Protein AF-A0A968QP51-F1 (afdb_monomer_lite)

Foldseek 3Di:
DDADLVNLLVLLVVDDLPPPVSLVVSLVSLVVVLPDPVADPLLSVLSVQLSVLSVCSVVVNHPGSVVSSVSSNVSSVVSVLVVVVVVPVPDPCPVDFPPPDDPVLVVVLVVLLVVLVVQLVVLVVVCVVPVLPLVSLVSNLVSLVVQLVVCVVSVVPVSNVVSVVVNVVSVVVND

pLDDT: mean 90.18, std 11.66, range [43.62, 98.38]

Radius of gyration: 18.81 Å; chains: 1; bounding box: 45×36×47 Å

Secondary structure (DSSP, 8-state):
----HHHHHHHHHT--TT-HHHHHHHHHHHHHHHH-TTS-HHHHHHHHHHHHHHHHHHTT--S-HHHHHHHHHHHHHHHHHHHHHHTTTTS---SPPPTT--HHHHHHHHHHHHHHHHHHHHHHHHHHH-TT-HHHHHHHHHHHHHHHHHHHHTT-HHHHHHHHHHHHHHHHHH-

Sequence (175 aa):
MNISLNDAAAALIQLEPDDMPEIIRYAEMLSTLAGDTSYPESCRKHISKASEHISDIIEGRAISPKAAIENAGKYIQEAIFLMESDQTDTKEDSGEMPDDTDPELLAAFITESFELITKAEEGLLSLEHDPESTEAVGVIFRAIHTIKGTSAFFNLKLLTEMAHRAESFLSRIRG

Structure (mmCIF, N/CA/C/O backbone):
data_AF-A0A968QP51-F1
#
_entry.id   AF-A0A968QP51-F1
#
loop_
_atom_site.group_PDB
_atom_site.id
_atom_site.type_symbol
_atom_site.label_atom_id
_atom_site.label_alt_id
_atom_site.label_comp_id
_atom_site.label_asym_id
_atom_site.label_entity_id
_atom_site.label_seq_id
_atom_site.pdbx_PDB_ins_code
_atom_site.Cartn_x
_atom_site.Cartn_y
_atom_site.Cartn_z
_atom_site.occupancy
_atom_site.B_iso_or_equiv
_atom_site.auth_seq_id
_atom_site.auth_comp_id
_atom_site.auth_asym_id
_atom_site.auth_atom_id
_atom_site.pdbx_PDB_model_num
ATOM 1 N N . MET A 1 1 ? 25.740 13.951 0.578 1.00 50.56 1 MET A N 1
ATOM 2 C CA . MET A 1 1 ? 24.345 14.287 0.930 1.00 50.56 1 MET A CA 1
ATOM 3 C C . MET A 1 1 ? 23.760 12.996 1.478 1.00 50.56 1 MET A C 1
ATOM 5 O O . MET A 1 1 ? 23.942 11.990 0.806 1.00 50.56 1 MET A O 1
ATOM 9 N N . ASN A 1 2 ? 23.243 12.973 2.709 1.00 70.94 2 ASN A N 1
ATOM 10 C CA . ASN A 1 2 ? 22.664 11.746 3.265 1.00 70.94 2 ASN A CA 1
ATOM 11 C C . ASN A 1 2 ? 21.272 11.586 2.647 1.00 70.94 2 ASN A C 1
ATOM 13 O O . ASN A 1 2 ? 20.451 12.479 2.823 1.00 70.94 2 ASN A O 1
ATOM 17 N N . ILE A 1 3 ? 21.062 10.544 1.849 1.00 83.88 3 ILE A N 1
ATOM 18 C CA . ILE A 1 3 ? 19.795 10.300 1.152 1.00 83.88 3 ILE A CA 1
ATOM 19 C C . ILE A 1 3 ? 18.870 9.556 2.119 1.00 83.88 3 ILE A C 1
ATOM 21 O O . ILE A 1 3 ? 19.307 8.608 2.768 1.00 83.88 3 ILE A O 1
ATOM 25 N N . SER A 1 4 ? 17.611 9.975 2.225 1.00 92.44 4 SER A N 1
ATOM 26 C CA . SER A 1 4 ? 16.597 9.348 3.078 1.00 92.44 4 SER A CA 1
ATOM 27 C C . SER A 1 4 ? 15.548 8.559 2.283 1.00 92.44 4 SER A C 1
ATOM 29 O O . SER A 1 4 ? 15.382 8.743 1.077 1.00 92.44 4 SER A O 1
ATOM 31 N N . LEU A 1 5 ? 14.786 7.704 2.971 1.00 91.38 5 LEU A N 1
ATOM 32 C CA . LEU A 1 5 ? 13.602 7.041 2.402 1.00 91.38 5 LEU A CA 1
ATOM 33 C C . LEU A 1 5 ? 12.552 8.028 1.876 1.00 91.38 5 LEU A C 1
ATOM 35 O O . LEU A 1 5 ? 11.933 7.773 0.846 1.00 91.38 5 LEU A O 1
ATOM 39 N N . ASN A 1 6 ? 12.388 9.171 2.543 1.00 91.62 6 ASN A N 1
ATOM 40 C CA . ASN A 1 6 ? 11.458 10.206 2.097 1.00 91.62 6 ASN A CA 1
ATOM 41 C C . ASN A 1 6 ? 11.935 10.871 0.801 1.00 91.62 6 ASN A C 1
ATOM 43 O O . ASN A 1 6 ? 11.113 11.165 -0.066 1.00 91.62 6 ASN A O 1
ATOM 47 N N . ASP A 1 7 ? 13.250 11.029 0.618 1.00 93.88 7 ASP A N 1
ATOM 48 C CA . ASP A 1 7 ? 13.812 11.487 -0.658 1.00 93.88 7 ASP A CA 1
ATOM 49 C C . ASP A 1 7 ? 13.534 10.469 -1.772 1.00 93.88 7 ASP A C 1
ATOM 51 O O . ASP A 1 7 ? 13.183 10.847 -2.891 1.00 93.88 7 ASP A O 1
ATOM 55 N N . ALA A 1 8 ? 13.617 9.170 -1.459 1.00 94.12 8 ALA A N 1
ATOM 56 C CA . ALA A 1 8 ? 13.275 8.114 -2.406 1.00 94.12 8 ALA A CA 1
ATOM 57 C C . ALA A 1 8 ? 11.784 8.086 -2.769 1.00 94.12 8 ALA A C 1
ATOM 59 O O . ALA A 1 8 ? 11.451 7.865 -3.933 1.00 94.12 8 ALA A O 1
ATOM 60 N N . ALA A 1 9 ? 10.881 8.344 -1.824 1.00 93.75 9 ALA A N 1
ATOM 61 C CA . ALA A 1 9 ? 9.457 8.479 -2.127 1.00 93.75 9 ALA A CA 1
ATOM 62 C C . ALA A 1 9 ? 9.170 9.720 -2.986 1.00 93.75 9 ALA A C 1
ATOM 64 O O . ALA A 1 9 ? 8.429 9.631 -3.963 1.00 93.75 9 ALA A O 1
ATOM 65 N N . ALA A 1 10 ? 9.789 10.861 -2.671 1.00 94.25 10 ALA A N 1
ATOM 66 C CA . ALA A 1 10 ? 9.618 12.093 -3.438 1.00 94.25 10 ALA A CA 1
ATOM 67 C C . ALA A 1 10 ? 10.113 11.950 -4.886 1.00 94.25 10 ALA A C 1
ATOM 69 O O . ALA A 1 10 ? 9.425 12.365 -5.817 1.00 94.25 10 ALA A O 1
ATOM 70 N N . ALA A 1 11 ? 11.278 11.326 -5.083 1.00 94.44 11 ALA A N 1
ATOM 71 C CA . ALA A 1 11 ? 11.822 11.066 -6.412 1.00 94.44 11 ALA A CA 1
ATOM 72 C C . ALA A 1 11 ? 10.938 10.112 -7.228 1.00 94.44 11 ALA A C 1
ATOM 74 O O . ALA A 1 11 ? 10.742 10.338 -8.416 1.00 94.44 11 ALA A O 1
ATOM 75 N N . LEU A 1 12 ? 10.363 9.086 -6.592 1.00 94.31 12 LEU A N 1
ATOM 76 C CA . LEU A 1 12 ? 9.477 8.133 -7.263 1.00 94.31 12 LEU A CA 1
ATOM 77 C C . LEU A 1 12 ? 8.238 8.803 -7.868 1.00 94.31 12 LEU A C 1
ATOM 79 O O . LEU A 1 12 ? 7.804 8.422 -8.947 1.00 94.31 12 LEU A O 1
ATOM 83 N N . ILE A 1 13 ? 7.664 9.795 -7.180 1.00 92.44 13 ILE A N 1
ATOM 84 C CA . ILE A 1 13 ? 6.459 10.502 -7.645 1.00 92.44 13 ILE A CA 1
ATOM 85 C C . ILE A 1 13 ? 6.714 11.229 -8.971 1.00 92.44 13 ILE A C 1
ATOM 87 O O . ILE A 1 13 ? 5.791 11.385 -9.764 1.00 92.44 13 ILE A O 1
ATOM 91 N N . GLN A 1 14 ? 7.944 11.693 -9.191 1.00 92.81 14 GLN A N 1
ATOM 92 C CA . GLN A 1 14 ? 8.340 12.410 -10.405 1.00 92.81 14 GLN A CA 1
ATOM 93 C C . GLN A 1 14 ? 8.888 11.479 -11.493 1.00 92.81 14 GLN A C 1
ATOM 95 O O . GLN A 1 14 ? 9.219 11.955 -12.570 1.00 92.81 14 GLN A O 1
ATOM 100 N N . LEU A 1 15 ? 9.029 10.180 -11.210 1.00 94.94 15 LEU A N 1
ATOM 101 C CA . LEU A 1 15 ? 9.727 9.255 -12.089 1.00 94.94 15 LEU A CA 1
ATOM 102 C C . LEU A 1 15 ? 8.867 8.890 -13.303 1.00 94.94 15 LEU A C 1
ATOM 104 O O . LEU A 1 15 ? 7.853 8.198 -13.171 1.00 94.94 15 LEU A O 1
ATOM 108 N N . GLU A 1 16 ? 9.314 9.296 -14.488 1.00 94.94 16 GLU A N 1
ATOM 109 C CA . GLU A 1 16 ? 8.617 8.984 -15.734 1.00 94.94 16 GLU A CA 1
ATOM 110 C C . GLU A 1 16 ? 9.019 7.598 -16.286 1.00 94.94 16 GLU A C 1
ATOM 112 O O . GLU A 1 16 ? 10.207 7.257 -16.311 1.00 94.94 16 GLU A O 1
ATOM 117 N N . PRO A 1 17 ? 8.065 6.764 -16.753 1.00 93.75 17 PRO A N 1
ATOM 118 C CA . PRO A 1 17 ? 8.347 5.392 -17.194 1.00 93.75 17 PRO A CA 1
ATOM 119 C C . PRO A 1 17 ? 9.267 5.266 -18.419 1.00 93.75 17 PRO A C 1
ATOM 121 O O . PRO A 1 17 ? 9.773 4.174 -18.687 1.00 93.75 17 PRO A O 1
ATOM 124 N N . ASP A 1 18 ? 9.433 6.336 -19.190 1.00 94.44 18 ASP A N 1
ATOM 125 C CA . ASP A 1 18 ? 10.248 6.419 -20.402 1.00 94.44 18 ASP A CA 1
ATOM 126 C C . ASP A 1 18 ? 11.563 7.201 -20.219 1.00 94.44 18 ASP A C 1
ATOM 128 O O . ASP A 1 18 ? 12.412 7.179 -21.118 1.00 94.44 18 ASP A O 1
ATOM 132 N N . ASP A 1 19 ? 11.799 7.809 -19.050 1.00 96.81 19 ASP A N 1
ATOM 133 C CA . ASP A 1 19 ? 13.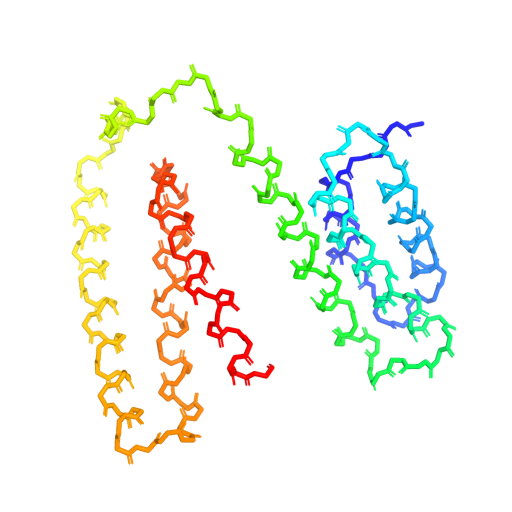049 8.512 -18.737 1.00 96.81 19 ASP A CA 1
ATOM 134 C C . ASP A 1 19 ? 14.104 7.559 -18.144 1.00 96.81 19 ASP A C 1
ATOM 136 O O . ASP A 1 19 ? 14.288 7.413 -16.933 1.00 96.81 19 ASP A O 1
ATOM 140 N N . MET A 1 20 ? 14.828 6.875 -19.032 1.00 95.44 20 MET A N 1
ATOM 141 C CA . MET A 1 20 ? 15.888 5.934 -18.647 1.00 95.44 20 MET A CA 1
ATOM 142 C C . MET A 1 20 ? 17.004 6.547 -17.777 1.00 95.44 20 MET A C 1
ATOM 144 O O . MET A 1 20 ? 17.412 5.895 -16.810 1.00 95.44 20 MET A O 1
ATOM 148 N N . PRO A 1 21 ? 17.535 7.751 -18.073 1.00 97.06 21 PRO A N 1
ATOM 149 C CA . PRO A 1 21 ? 18.470 8.431 -17.179 1.00 97.06 21 PRO A CA 1
ATOM 150 C C . PRO A 1 21 ? 17.955 8.597 -15.744 1.00 97.06 21 PRO A C 1
ATOM 152 O O . PRO A 1 21 ? 18.708 8.334 -14.800 1.00 97.06 21 PRO A O 1
ATOM 155 N N . GLU A 1 22 ? 16.697 8.999 -15.557 1.00 96.38 22 GLU A N 1
ATOM 156 C CA . GLU A 1 22 ? 16.108 9.130 -14.221 1.00 96.38 22 GLU A CA 1
ATOM 157 C C . GLU A 1 22 ? 15.907 7.776 -13.536 1.00 96.38 22 GLU A C 1
ATOM 159 O O . GLU A 1 22 ? 16.241 7.635 -12.358 1.00 96.38 22 GLU A O 1
ATOM 164 N N . ILE A 1 23 ? 15.466 6.757 -14.277 1.00 97.44 23 ILE A N 1
ATOM 165 C CA . ILE A 1 23 ? 15.302 5.380 -13.784 1.00 97.44 23 ILE A CA 1
ATOM 166 C C . ILE A 1 23 ? 16.629 4.814 -13.265 1.00 97.44 23 ILE A C 1
ATOM 168 O O . ILE A 1 23 ? 16.671 4.234 -12.178 1.00 97.44 23 ILE A O 1
ATOM 172 N N . ILE A 1 24 ? 17.732 5.017 -13.993 1.00 97.19 24 ILE A N 1
ATOM 173 C CA . ILE A 1 24 ? 19.070 4.581 -13.561 1.00 97.19 24 ILE A CA 1
ATOM 174 C C . ILE A 1 24 ? 19.477 5.301 -12.273 1.00 97.19 24 ILE A C 1
ATOM 176 O O . ILE A 1 24 ? 19.897 4.658 -11.310 1.00 97.19 24 ILE A O 1
ATOM 180 N N . ARG A 1 25 ? 19.291 6.625 -12.215 1.00 96.31 25 ARG A N 1
ATOM 181 C CA . ARG A 1 25 ? 19.571 7.417 -11.008 1.00 96.31 25 ARG A CA 1
ATOM 182 C C . ARG A 1 25 ? 18.754 6.945 -9.808 1.00 96.31 25 ARG A C 1
ATOM 184 O O . ARG A 1 25 ? 19.258 6.914 -8.686 1.00 96.31 25 ARG A O 1
ATOM 191 N N . TYR A 1 26 ? 17.491 6.602 -10.036 1.00 97.50 26 TYR A N 1
ATOM 192 C CA . TYR A 1 26 ? 16.605 6.091 -9.003 1.00 97.50 26 TYR A CA 1
ATOM 193 C C . TYR A 1 26 ? 17.073 4.718 -8.497 1.00 97.50 26 TYR A C 1
ATOM 195 O O . TYR A 1 26 ? 17.157 4.514 -7.287 1.00 97.50 26 TYR A O 1
ATOM 203 N N . ALA A 1 27 ? 17.485 3.810 -9.389 1.00 96.81 27 ALA A N 1
ATOM 204 C CA . ALA A 1 27 ? 18.053 2.512 -9.013 1.00 96.81 27 ALA A CA 1
ATOM 205 C C . ALA A 1 27 ? 19.326 2.645 -8.156 1.00 96.81 27 ALA A C 1
ATOM 207 O O . ALA A 1 27 ? 19.456 1.977 -7.130 1.00 96.81 27 ALA A O 1
ATOM 208 N N . GLU A 1 28 ? 20.250 3.536 -8.528 1.00 96.31 28 GLU A N 1
ATOM 209 C CA . GLU A 1 28 ? 21.475 3.806 -7.756 1.00 96.31 28 GLU A CA 1
ATOM 210 C C . GLU A 1 28 ? 21.162 4.329 -6.347 1.00 96.31 28 GLU A C 1
ATOM 212 O O . GLU A 1 28 ? 21.783 3.925 -5.355 1.00 96.31 28 GLU A O 1
ATOM 217 N N . MET A 1 29 ? 20.160 5.203 -6.249 1.00 96.19 29 MET A N 1
ATOM 218 C CA . MET A 1 29 ? 19.678 5.727 -4.979 1.00 96.19 29 MET A CA 1
ATOM 219 C C . MET A 1 29 ? 19.111 4.614 -4.090 1.00 96.19 29 MET A C 1
ATOM 221 O O . MET A 1 29 ? 19.487 4.517 -2.919 1.00 96.19 29 MET A O 1
ATOM 225 N N . LEU A 1 30 ? 18.262 3.740 -4.641 1.00 97.00 30 LEU A N 1
ATOM 226 C CA . LEU A 1 30 ? 17.710 2.597 -3.911 1.00 97.00 30 LEU A CA 1
ATOM 227 C C . LEU A 1 30 ? 18.797 1.612 -3.475 1.00 97.00 30 LEU A C 1
ATOM 229 O O . LEU A 1 30 ? 18.781 1.161 -2.332 1.00 97.00 30 LEU A O 1
ATOM 233 N N . SER A 1 31 ? 19.779 1.326 -4.332 1.00 95.50 31 SER A N 1
ATOM 234 C CA . SER A 1 31 ? 20.911 0.464 -3.977 1.00 95.50 31 SER A CA 1
ATOM 235 C C . SER A 1 31 ? 21.746 1.049 -2.836 1.00 95.50 31 SER A C 1
ATOM 237 O O . SER A 1 31 ? 22.229 0.299 -1.988 1.00 95.50 31 SER A O 1
ATOM 239 N N . THR A 1 32 ? 21.915 2.374 -2.799 1.00 95.62 32 THR A N 1
ATOM 240 C CA . THR A 1 32 ? 22.621 3.061 -1.708 1.00 95.62 32 THR A CA 1
ATOM 241 C C . THR A 1 32 ? 21.858 2.905 -0.394 1.00 95.62 32 THR A C 1
ATOM 243 O O . THR A 1 32 ? 22.437 2.491 0.607 1.00 95.62 32 THR A O 1
ATOM 246 N N . LEU A 1 33 ? 20.546 3.161 -0.410 1.00 95.06 33 LEU A N 1
ATOM 247 C CA . LEU A 1 33 ? 19.675 3.024 0.760 1.00 95.06 33 LEU A CA 1
ATOM 248 C C . LEU A 1 33 ? 19.577 1.573 1.258 1.00 95.06 33 LEU A C 1
ATOM 250 O O . LEU A 1 33 ? 19.606 1.328 2.460 1.00 95.06 33 LEU A O 1
ATOM 254 N N . ALA A 1 34 ? 19.510 0.594 0.353 1.00 94.94 34 ALA A N 1
ATOM 255 C CA . ALA A 1 34 ? 19.462 -0.824 0.707 1.00 94.94 34 ALA A CA 1
ATOM 256 C C . ALA A 1 34 ? 20.747 -1.305 1.408 1.00 94.94 34 ALA A C 1
ATOM 258 O O . ALA A 1 34 ? 20.698 -2.233 2.219 1.00 94.94 34 ALA A O 1
ATOM 259 N N . GLY A 1 35 ? 21.891 -0.683 1.102 1.00 93.88 35 GLY A N 1
ATOM 260 C CA . GLY A 1 35 ? 23.181 -0.955 1.740 1.00 93.88 35 GLY A CA 1
ATOM 261 C C . GLY A 1 35 ? 23.415 -0.200 3.051 1.00 93.88 35 GLY A C 1
ATOM 262 O O . GLY A 1 35 ? 24.356 -0.527 3.776 1.00 93.88 35 GLY A O 1
ATOM 263 N N . ASP A 1 36 ? 22.583 0.790 3.376 1.00 93.69 36 ASP A N 1
ATOM 264 C CA . ASP A 1 36 ? 22.747 1.610 4.571 1.00 93.69 36 ASP A CA 1
ATOM 265 C C . ASP A 1 36 ? 22.272 0.854 5.819 1.00 93.69 36 ASP A C 1
ATOM 267 O O . ASP A 1 36 ? 21.080 0.679 6.078 1.00 93.69 36 ASP A O 1
ATOM 271 N N . THR A 1 37 ? 23.236 0.403 6.623 1.00 91.94 37 THR A N 1
ATOM 272 C CA . THR A 1 37 ? 22.999 -0.376 7.844 1.00 91.94 37 THR A CA 1
ATOM 273 C C . THR A 1 37 ? 22.318 0.407 8.967 1.00 91.94 37 THR A C 1
ATOM 275 O O . THR A 1 37 ? 22.002 -0.199 9.989 1.00 91.94 37 THR A O 1
ATOM 278 N N . SER A 1 38 ? 22.103 1.718 8.813 1.00 90.31 38 SER A N 1
ATOM 279 C CA . SER A 1 38 ? 21.309 2.513 9.756 1.00 90.31 38 SER A CA 1
ATOM 280 C C . SER A 1 38 ? 19.815 2.172 9.715 1.00 90.31 38 SER A C 1
ATOM 282 O O . SER A 1 38 ? 19.139 2.320 10.730 1.00 90.31 38 SER A O 1
ATOM 284 N N . TYR A 1 39 ? 19.309 1.651 8.592 1.00 90.44 39 TYR A N 1
ATOM 285 C CA . TYR A 1 39 ? 17.941 1.141 8.493 1.00 90.44 39 TYR A CA 1
ATOM 286 C C . TYR A 1 39 ? 17.837 -0.288 9.049 1.00 90.44 39 TYR A C 1
ATOM 288 O O . TYR A 1 39 ? 18.753 -1.083 8.820 1.00 90.44 39 TYR A O 1
ATOM 296 N N . PRO A 1 40 ? 16.723 -0.686 9.691 1.00 91.19 40 PRO A N 1
ATOM 297 C CA . PRO A 1 40 ? 16.459 -2.069 10.095 1.00 91.19 40 PRO A CA 1
ATOM 298 C C . PRO A 1 40 ? 16.530 -3.063 8.928 1.00 91.19 40 PRO A C 1
ATOM 300 O O . PRO A 1 40 ? 16.269 -2.722 7.774 1.00 91.19 40 PRO A O 1
ATOM 303 N N . GLU A 1 41 ? 16.836 -4.334 9.211 1.00 92.38 41 GLU A N 1
ATOM 304 C CA . GLU A 1 41 ? 16.939 -5.369 8.167 1.00 92.38 41 GLU A CA 1
ATOM 305 C C . GLU A 1 41 ? 15.629 -5.549 7.382 1.00 92.38 41 GLU A C 1
ATOM 307 O O . GLU A 1 41 ? 15.654 -5.720 6.163 1.00 92.38 41 GLU A O 1
ATOM 312 N N . SER A 1 42 ? 14.484 -5.481 8.066 1.00 90.00 42 SER A N 1
ATOM 313 C CA . SER A 1 42 ? 13.154 -5.525 7.450 1.00 90.00 42 SER A CA 1
ATOM 314 C C . SER A 1 42 ? 12.964 -4.388 6.445 1.00 90.00 42 SER A C 1
ATOM 316 O O . SER A 1 42 ? 12.529 -4.636 5.322 1.00 90.00 42 SER A O 1
ATOM 318 N N . CYS A 1 43 ? 13.354 -3.169 6.811 1.00 93.06 43 CYS A N 1
ATOM 319 C CA . CYS A 1 43 ? 13.310 -1.995 5.950 1.00 93.06 43 CYS A CA 1
ATOM 320 C C . CYS A 1 43 ? 14.226 -2.169 4.729 1.00 93.06 43 CYS A C 1
ATOM 322 O O . CYS A 1 43 ? 13.765 -2.079 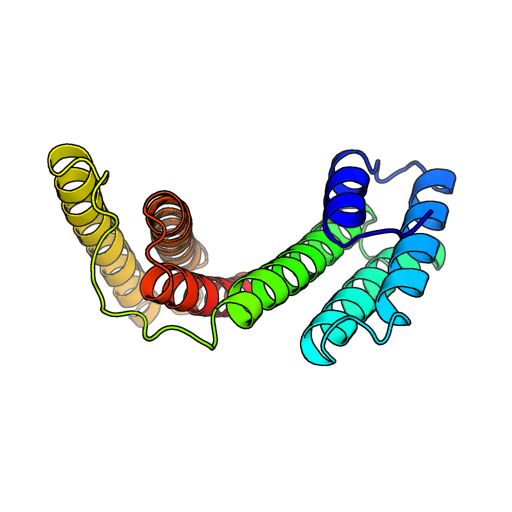3.590 1.00 93.06 43 CYS A O 1
ATOM 324 N N . ARG A 1 44 ? 15.497 -2.539 4.940 1.00 95.00 44 ARG A N 1
ATOM 325 C CA . ARG A 1 44 ? 16.452 -2.775 3.840 1.00 95.00 44 ARG A CA 1
ATOM 326 C C . ARG A 1 44 ? 15.967 -3.846 2.863 1.00 95.00 44 ARG A C 1
ATOM 328 O O . ARG A 1 44 ? 16.105 -3.661 1.662 1.00 95.00 44 ARG A O 1
ATOM 335 N N . LYS A 1 45 ? 15.328 -4.919 3.346 1.00 95.56 45 LYS A N 1
ATOM 336 C CA . LYS A 1 45 ? 14.708 -5.953 2.493 1.00 95.56 45 LYS A CA 1
ATOM 337 C C . LYS A 1 45 ? 13.624 -5.394 1.568 1.00 95.56 45 LYS A C 1
ATOM 339 O O . LYS A 1 45 ? 13.527 -5.842 0.429 1.00 95.56 45 LYS A O 1
ATOM 344 N N . HIS A 1 46 ? 12.809 -4.447 2.030 1.00 95.94 46 HIS A N 1
ATOM 345 C CA . HIS A 1 46 ? 11.802 -3.802 1.182 1.00 95.94 46 HIS A CA 1
ATOM 346 C C . HIS A 1 46 ? 12.462 -2.868 0.162 1.00 95.94 46 HIS A C 1
ATOM 348 O O . HIS A 1 46 ? 12.139 -2.942 -1.020 1.00 95.94 46 HIS A O 1
ATOM 354 N N . ILE A 1 47 ? 13.464 -2.085 0.573 1.00 97.19 47 ILE A N 1
ATOM 355 C CA . ILE A 1 47 ? 14.232 -1.226 -0.344 1.00 97.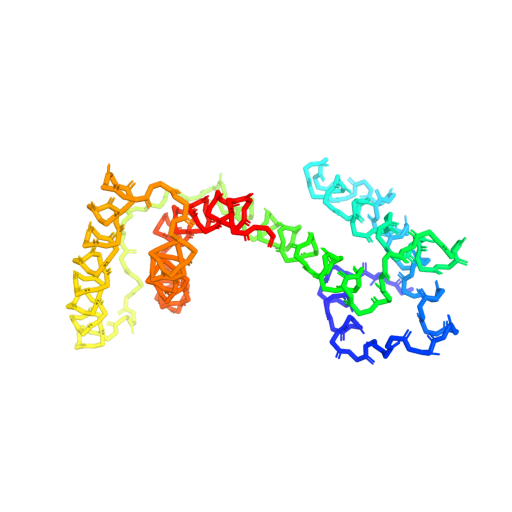19 47 ILE A CA 1
ATOM 356 C C . ILE A 1 47 ? 14.920 -2.065 -1.435 1.00 97.19 47 ILE A C 1
ATOM 358 O O . ILE A 1 47 ? 14.865 -1.705 -2.608 1.00 97.19 47 ILE A O 1
ATOM 362 N N . SER A 1 48 ? 15.499 -3.219 -1.086 1.00 97.38 48 SER A N 1
ATOM 363 C CA . SER A 1 48 ? 16.071 -4.160 -2.059 1.00 97.38 48 SER A CA 1
ATOM 364 C C . SER A 1 48 ? 15.043 -4.640 -3.083 1.00 97.38 48 SER A C 1
ATOM 366 O O . SER A 1 48 ? 15.325 -4.601 -4.274 1.00 97.38 48 SER A O 1
ATOM 368 N N . LYS A 1 49 ? 13.833 -5.018 -2.655 1.00 96.94 49 LYS A N 1
ATOM 369 C CA . LYS A 1 49 ? 12.763 -5.423 -3.585 1.00 96.94 49 LYS A CA 1
ATOM 370 C C . LYS A 1 49 ? 12.306 -4.283 -4.494 1.00 96.94 49 LYS A C 1
ATOM 372 O O . LYS A 1 49 ? 12.032 -4.506 -5.669 1.00 96.94 49 LYS A O 1
ATOM 377 N N . ALA A 1 50 ? 12.250 -3.053 -3.978 1.00 97.25 50 ALA A N 1
ATOM 378 C CA . ALA A 1 50 ? 11.993 -1.885 -4.814 1.00 97.25 50 ALA A CA 1
ATOM 379 C C . ALA A 1 50 ? 13.095 -1.715 -5.871 1.00 97.25 50 ALA A C 1
ATOM 381 O O . ALA A 1 50 ? 12.797 -1.529 -7.048 1.00 97.25 50 ALA A O 1
ATOM 382 N N . SER A 1 51 ? 14.360 -1.845 -5.458 1.00 97.38 51 SER A N 1
ATOM 383 C CA . SER A 1 51 ? 15.518 -1.779 -6.351 1.00 97.38 51 SER A CA 1
ATOM 384 C C . SER A 1 51 ? 15.455 -2.841 -7.449 1.00 97.38 51 SER A C 1
ATOM 386 O O . SER A 1 51 ? 15.714 -2.517 -8.601 1.00 97.38 51 SER A O 1
ATOM 388 N N . GLU A 1 52 ? 15.078 -4.079 -7.117 1.00 97.00 52 GLU A N 1
ATOM 389 C CA . GLU A 1 52 ? 14.922 -5.178 -8.080 1.00 97.00 52 GLU A CA 1
ATOM 390 C C . GLU A 1 52 ? 13.911 -4.830 -9.182 1.00 97.00 52 GLU A C 1
ATOM 392 O O . GLU A 1 52 ? 14.212 -4.995 -10.363 1.00 97.00 52 GLU A O 1
ATOM 397 N N . HIS A 1 53 ? 12.752 -4.265 -8.827 1.00 97.12 53 HIS A N 1
ATOM 398 C CA . HIS A 1 53 ? 11.757 -3.854 -9.819 1.00 97.12 53 HIS A CA 1
ATOM 399 C C . HIS A 1 53 ? 12.261 -2.761 -10.763 1.00 97.12 53 HIS A C 1
ATOM 401 O O . HIS A 1 53 ? 11.978 -2.811 -11.957 1.00 97.12 53 HIS A O 1
ATOM 407 N N . ILE A 1 54 ? 13.017 -1.786 -10.258 1.00 97.88 54 ILE A N 1
ATOM 408 C CA . ILE A 1 54 ? 13.592 -0.728 -11.099 1.00 97.88 54 ILE A CA 1
ATOM 409 C C . ILE A 1 54 ? 14.706 -1.298 -11.991 1.00 97.88 54 ILE A C 1
ATOM 411 O O . ILE A 1 54 ? 14.763 -0.985 -13.181 1.00 97.88 54 ILE A O 1
ATOM 415 N N . SER A 1 55 ? 15.543 -2.195 -11.464 1.00 97.06 55 SER A N 1
ATOM 416 C CA . SER A 1 55 ? 16.559 -2.915 -12.240 1.00 97.06 55 SER A CA 1
ATOM 417 C C . SER A 1 55 ? 15.952 -3.752 -13.367 1.00 97.06 55 SER A C 1
ATOM 419 O O . SER A 1 55 ? 16.498 -3.767 -14.469 1.00 97.06 55 SER A O 1
ATOM 421 N N . ASP A 1 56 ? 14.795 -4.383 -13.150 1.00 97.44 56 ASP A N 1
ATOM 422 C CA . ASP A 1 56 ? 14.090 -5.127 -14.199 1.00 97.44 56 ASP A CA 1
ATOM 423 C C . ASP A 1 56 ? 13.723 -4.236 -15.401 1.00 97.44 56 ASP A C 1
ATOM 425 O O . ASP A 1 56 ? 13.690 -4.728 -16.531 1.00 97.44 56 ASP A O 1
ATOM 429 N N . ILE A 1 57 ? 13.477 -2.934 -15.197 1.00 97.25 57 ILE A N 1
ATOM 430 C CA . ILE A 1 57 ? 13.250 -1.975 -16.293 1.00 97.25 57 ILE A CA 1
ATOM 431 C C . ILE A 1 57 ? 14.538 -1.786 -17.097 1.00 97.25 57 ILE A C 1
ATOM 433 O O . ILE A 1 57 ? 14.531 -1.913 -18.320 1.00 97.25 57 ILE A O 1
ATOM 437 N N . ILE A 1 58 ? 15.649 -1.533 -16.400 1.00 96.75 58 ILE A N 1
ATOM 438 C CA . ILE A 1 58 ? 16.967 -1.277 -16.997 1.00 96.75 58 ILE A CA 1
ATOM 439 C C . ILE A 1 58 ? 17.456 -2.487 -17.798 1.00 96.75 58 ILE A C 1
ATOM 441 O O . ILE A 1 58 ? 18.033 -2.340 -18.874 1.00 96.75 58 ILE A O 1
ATOM 445 N N . GLU A 1 59 ? 17.192 -3.690 -17.297 1.00 96.50 59 GLU A N 1
ATOM 446 C CA . GLU A 1 59 ? 17.591 -4.950 -17.923 1.00 96.50 59 GLU A CA 1
ATOM 447 C C . GLU A 1 59 ? 16.609 -5.439 -19.001 1.00 96.50 59 GLU A C 1
ATOM 449 O O . GLU A 1 59 ? 16.852 -6.467 -19.635 1.00 96.50 59 GLU A O 1
ATOM 454 N N . GLY A 1 60 ? 15.493 -4.735 -19.215 1.00 94.75 60 GLY A N 1
ATOM 455 C CA . GLY A 1 60 ? 14.462 -5.130 -20.177 1.00 94.75 60 GLY A CA 1
ATOM 456 C C . GLY A 1 60 ? 13.695 -6.399 -19.784 1.00 94.75 60 GLY A C 1
ATOM 457 O O . GLY A 1 60 ? 13.147 -7.076 -20.653 1.00 94.75 60 GLY A O 1
ATOM 458 N N . ARG A 1 61 ? 13.667 -6.743 -18.488 1.00 95.38 61 ARG A N 1
ATOM 459 C CA . ARG A 1 61 ? 12.933 -7.891 -17.922 1.00 95.38 61 ARG A CA 1
ATOM 460 C C . ARG A 1 61 ? 11.542 -7.515 -17.398 1.00 95.38 61 ARG A C 1
ATOM 462 O O . ARG A 1 61 ? 10.717 -8.402 -17.186 1.00 95.38 61 ARG A O 1
ATOM 469 N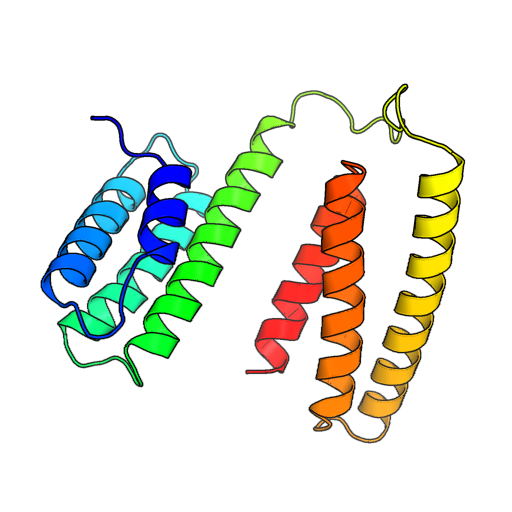 N . ALA A 1 62 ? 11.267 -6.226 -17.196 1.00 93.00 62 ALA A N 1
ATOM 470 C CA . ALA A 1 62 ? 9.983 -5.749 -16.694 1.00 93.00 62 ALA A CA 1
ATOM 471 C C . ALA A 1 62 ? 8.840 -5.977 -17.701 1.00 93.00 62 ALA A C 1
ATOM 473 O O . ALA A 1 62 ? 8.973 -5.682 -18.887 1.00 93.00 62 ALA A O 1
ATOM 474 N N . ILE A 1 63 ? 7.676 -6.419 -17.203 1.00 90.31 63 ILE A N 1
ATOM 475 C CA . ILE A 1 63 ? 6.439 -6.551 -18.002 1.00 90.31 63 ILE A CA 1
ATOM 476 C C . ILE A 1 63 ? 6.049 -5.198 -18.614 1.00 90.31 63 ILE A C 1
ATOM 478 O O . ILE A 1 63 ? 5.688 -5.109 -19.785 1.00 90.31 63 ILE A O 1
ATOM 482 N N . SER A 1 64 ? 6.118 -4.136 -17.808 1.00 95.50 64 SER A N 1
ATOM 483 C CA . SER A 1 64 ? 6.081 -2.752 -18.273 1.00 95.50 64 SER A CA 1
ATOM 484 C C . SER A 1 64 ? 6.815 -1.850 -17.274 1.00 95.50 64 SER A C 1
ATOM 486 O O . SER A 1 64 ? 6.756 -2.130 -16.070 1.00 95.50 64 SER A O 1
ATOM 488 N N . PRO A 1 65 ? 7.450 -0.752 -17.728 1.00 95.56 65 PRO A N 1
ATOM 489 C CA . PRO A 1 65 ? 8.110 0.194 -16.829 1.00 95.56 65 PRO A CA 1
ATOM 490 C C . PRO A 1 65 ? 7.155 0.775 -15.781 1.00 95.56 65 PRO A C 1
ATOM 492 O O . PRO A 1 65 ? 7.468 0.803 -14.596 1.00 95.56 65 PRO A O 1
ATOM 495 N N . LYS A 1 66 ? 5.928 1.125 -16.189 1.00 95.00 66 LYS A N 1
ATOM 496 C CA . LYS A 1 66 ? 4.901 1.657 -15.285 1.00 95.00 66 LYS A CA 1
ATOM 497 C C . LYS A 1 66 ? 4.560 0.697 -14.139 1.00 95.00 66 LYS A C 1
ATOM 499 O O . LYS A 1 66 ? 4.523 1.116 -12.988 1.00 95.00 66 LYS A O 1
ATOM 504 N N . ALA A 1 67 ? 4.322 -0.582 -14.440 1.00 93.19 67 ALA A N 1
ATOM 505 C CA . ALA A 1 67 ? 3.991 -1.571 -13.411 1.00 93.19 67 ALA A CA 1
ATOM 506 C C . ALA A 1 67 ? 5.169 -1.822 -12.453 1.00 93.19 67 ALA A C 1
ATOM 508 O O . ALA A 1 67 ? 4.969 -2.006 -11.255 1.00 93.19 67 ALA A O 1
ATOM 509 N N . ALA A 1 68 ? 6.400 -1.804 -12.970 1.00 95.50 68 ALA A N 1
ATOM 510 C CA . ALA A 1 68 ? 7.601 -1.924 -12.153 1.00 95.50 68 ALA A CA 1
ATOM 511 C C . ALA A 1 68 ? 7.778 -0.725 -11.203 1.00 95.50 68 ALA A C 1
ATOM 513 O O . ALA A 1 68 ? 8.027 -0.934 -10.017 1.00 95.50 68 ALA A O 1
ATOM 514 N N . ILE A 1 69 ? 7.565 0.506 -11.682 1.00 96.25 69 ILE A N 1
ATOM 515 C CA . ILE A 1 69 ? 7.580 1.724 -10.853 1.00 96.25 69 ILE A CA 1
ATOM 516 C C . ILE A 1 69 ? 6.494 1.662 -9.769 1.00 96.25 69 ILE A C 1
ATOM 518 O O . ILE A 1 69 ? 6.768 1.943 -8.604 1.00 96.25 69 ILE A O 1
ATOM 522 N N . GLU A 1 70 ? 5.278 1.226 -10.113 1.00 93.81 70 GLU A N 1
ATOM 523 C CA . GLU A 1 70 ? 4.189 1.063 -9.141 1.00 93.81 70 GLU A CA 1
ATOM 524 C C . GLU A 1 70 ? 4.552 0.051 -8.041 1.00 93.81 70 GLU A C 1
ATOM 526 O O . GLU A 1 70 ? 4.346 0.309 -6.852 1.00 93.81 70 GLU A O 1
ATOM 531 N N . ASN A 1 71 ? 5.131 -1.091 -8.416 1.00 93.56 71 ASN A N 1
ATOM 532 C CA . ASN A 1 71 ? 5.553 -2.111 -7.458 1.00 93.56 71 ASN A CA 1
ATOM 533 C C . ASN A 1 71 ? 6.732 -1.649 -6.598 1.00 93.56 71 ASN A C 1
ATOM 535 O O . ASN A 1 71 ? 6.725 -1.891 -5.390 1.00 93.56 71 ASN A O 1
ATOM 539 N N . ALA A 1 72 ? 7.698 -0.927 -7.172 1.00 95.81 72 ALA A N 1
ATOM 540 C CA . ALA A 1 72 ? 8.751 -0.278 -6.398 1.00 95.81 72 ALA A CA 1
ATOM 541 C C . ALA A 1 72 ? 8.153 0.680 -5.356 1.00 95.81 72 ALA A C 1
ATOM 543 O O . ALA A 1 72 ? 8.538 0.634 -4.189 1.00 95.81 72 ALA A O 1
ATOM 544 N N . GLY A 1 73 ? 7.135 1.457 -5.735 1.00 94.88 73 GLY A N 1
ATOM 545 C CA . GLY A 1 73 ? 6.402 2.327 -4.818 1.00 94.88 73 GLY A CA 1
ATOM 546 C C . GLY A 1 73 ? 5.762 1.609 -3.644 1.00 94.88 73 GLY A C 1
ATOM 547 O O . GLY A 1 73 ? 5.925 2.059 -2.512 1.00 94.88 73 GLY A O 1
ATOM 548 N N . LYS A 1 74 ? 5.111 0.465 -3.878 1.00 92.25 74 LYS A N 1
ATOM 549 C CA . LYS A 1 74 ? 4.544 -0.361 -2.797 1.00 92.25 74 LYS A CA 1
ATOM 550 C C . LYS A 1 74 ? 5.620 -0.727 -1.772 1.00 92.25 74 LYS A C 1
ATOM 552 O O . LYS A 1 74 ? 5.420 -0.535 -0.580 1.00 92.25 74 LYS A O 1
ATOM 557 N N . TYR A 1 75 ? 6.787 -1.178 -2.227 1.00 95.06 75 TYR A N 1
ATOM 558 C CA . TYR A 1 75 ? 7.883 -1.550 -1.331 1.00 95.06 75 TYR A CA 1
ATOM 559 C C . TYR A 1 75 ? 8.510 -0.365 -0.589 1.00 95.06 75 TYR A C 1
ATOM 561 O O . TYR A 1 75 ? 8.860 -0.508 0.581 1.00 95.06 75 TYR A O 1
ATOM 569 N N . ILE A 1 76 ? 8.637 0.803 -1.223 1.00 95.88 76 ILE A N 1
ATOM 570 C CA . ILE A 1 76 ? 9.142 2.006 -0.545 1.00 95.88 76 ILE A CA 1
ATOM 571 C C . ILE A 1 76 ? 8.167 2.489 0.529 1.00 95.88 76 ILE A C 1
ATOM 573 O O . ILE A 1 76 ? 8.603 2.848 1.619 1.00 95.88 76 ILE A O 1
ATOM 577 N N . GLN A 1 77 ? 6.861 2.429 0.267 1.00 91.56 77 GLN A N 1
ATOM 578 C CA . GLN A 1 77 ? 5.843 2.755 1.267 1.00 91.56 77 GLN A CA 1
ATOM 579 C C . GLN A 1 77 ? 5.886 1.792 2.462 1.00 91.56 77 GLN A C 1
ATOM 581 O O . GLN A 1 77 ? 5.855 2.242 3.602 1.00 91.56 77 GLN A O 1
ATOM 586 N N . GLU A 1 78 ? 6.052 0.487 2.230 1.00 91.88 78 GLU A N 1
ATOM 587 C CA . GLU A 1 78 ? 6.243 -0.497 3.312 1.00 91.88 78 GLU A CA 1
ATOM 588 C C . GLU A 1 78 ? 7.515 -0.220 4.131 1.00 91.88 78 GLU A C 1
ATOM 590 O O . GLU A 1 78 ? 7.514 -0.332 5.355 1.00 91.88 78 GLU A O 1
ATOM 595 N N . ALA A 1 79 ? 8.611 0.172 3.474 1.00 92.88 79 ALA A N 1
ATOM 596 C CA . ALA A 1 79 ? 9.850 0.537 4.158 1.00 92.88 79 ALA A CA 1
ATOM 597 C C . ALA A 1 79 ? 9.674 1.777 5.054 1.00 92.88 79 ALA A C 1
ATOM 599 O O . ALA A 1 79 ? 10.148 1.778 6.189 1.00 92.88 79 ALA A O 1
ATOM 600 N N . ILE A 1 80 ? 8.971 2.805 4.567 1.00 91.25 80 ILE A N 1
ATOM 601 C CA . ILE A 1 80 ? 8.639 4.011 5.344 1.00 91.25 80 ILE A CA 1
ATOM 602 C C . ILE A 1 80 ? 7.752 3.652 6.534 1.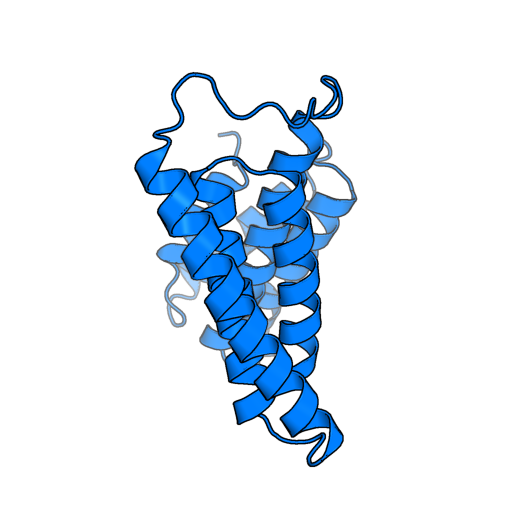00 91.25 80 ILE A C 1
ATOM 604 O O . ILE A 1 80 ? 8.075 4.015 7.661 1.00 91.25 80 ILE A O 1
ATOM 608 N N . PHE A 1 81 ? 6.705 2.862 6.302 1.00 87.31 81 PHE A N 1
ATOM 609 C CA . PHE A 1 81 ? 5.793 2.428 7.352 1.00 87.31 81 PHE A CA 1
ATOM 610 C C . PHE A 1 81 ? 6.522 1.717 8.499 1.00 87.31 81 PHE A C 1
ATOM 612 O O . PHE A 1 81 ? 6.317 2.041 9.665 1.00 87.31 81 PHE A O 1
ATOM 619 N N . LEU A 1 82 ? 7.444 0.802 8.177 1.00 86.12 82 LEU A N 1
ATOM 620 C CA . LEU A 1 82 ? 8.262 0.113 9.180 1.00 86.12 82 LEU A CA 1
ATOM 621 C C . LEU A 1 82 ? 9.108 1.083 10.017 1.00 86.12 82 LEU A C 1
ATOM 623 O O . LEU A 1 82 ? 9.257 0.888 11.222 1.00 86.12 82 LEU A O 1
ATOM 627 N N . MET A 1 83 ? 9.654 2.126 9.391 1.00 85.69 83 MET A N 1
ATOM 628 C CA . MET A 1 83 ? 10.446 3.151 10.078 1.00 85.69 83 MET A CA 1
ATOM 629 C C . MET A 1 83 ? 9.601 4.041 10.993 1.00 85.69 83 MET A C 1
ATOM 631 O O . MET A 1 83 ? 10.116 4.549 11.989 1.00 85.69 83 MET A O 1
ATOM 635 N N . GLU A 1 84 ? 8.329 4.242 10.660 1.00 81.06 84 GLU A N 1
ATOM 636 C CA . GLU A 1 84 ? 7.377 5.011 11.463 1.00 81.06 84 GLU A CA 1
ATOM 637 C C . GLU A 1 84 ? 6.824 4.184 12.632 1.00 81.06 84 GLU A C 1
ATOM 639 O O . GLU A 1 84 ? 6.682 4.713 13.736 1.00 81.06 84 GLU A O 1
ATOM 644 N N . SER A 1 85 ? 6.599 2.879 12.434 1.00 70.44 85 SER A N 1
ATOM 645 C CA . SER A 1 85 ? 6.161 1.973 13.502 1.00 70.44 85 SER A CA 1
ATOM 646 C C . SER A 1 85 ? 7.253 1.736 14.559 1.00 70.44 85 SER A C 1
ATOM 648 O O . SER A 1 85 ? 6.973 1.782 15.757 1.00 70.44 85 SER A O 1
ATOM 650 N N . ASP A 1 86 ? 8.517 1.567 14.139 1.00 62.66 86 ASP A N 1
ATOM 651 C CA . ASP A 1 86 ? 9.652 1.220 15.021 1.00 62.66 86 ASP A CA 1
ATOM 652 C C . ASP A 1 86 ? 10.091 2.387 15.932 1.00 62.66 86 ASP A C 1
ATOM 654 O O . ASP A 1 86 ? 10.586 2.190 17.039 1.00 62.66 86 ASP A O 1
ATOM 658 N N . GLN A 1 87 ? 9.836 3.640 15.532 1.00 56.12 87 GLN A N 1
ATOM 659 C CA . GLN A 1 87 ? 10.185 4.828 16.329 1.00 56.12 87 GLN A CA 1
ATOM 660 C C . GLN A 1 87 ? 9.346 5.010 17.606 1.00 56.12 87 GLN A C 1
ATOM 662 O O . GLN A 1 87 ? 9.559 5.971 18.350 1.00 56.12 87 GLN A O 1
ATOM 667 N N . THR A 1 88 ? 8.396 4.115 17.890 1.00 48.97 88 THR A N 1
ATOM 668 C CA . THR A 1 88 ? 7.427 4.296 18.981 1.00 48.97 88 THR A CA 1
ATOM 669 C C . THR A 1 88 ? 7.501 3.241 20.085 1.00 48.97 88 THR A C 1
ATOM 671 O O . THR A 1 88 ? 6.766 3.342 21.064 1.00 48.97 88 THR A O 1
ATOM 674 N N . ASP A 1 89 ? 8.486 2.339 20.027 1.00 46.91 89 ASP A N 1
ATOM 675 C CA . ASP A 1 89 ? 8.659 1.194 20.940 1.00 46.91 89 ASP A CA 1
ATOM 676 C C . ASP A 1 89 ? 9.140 1.561 22.372 1.00 46.91 89 ASP A C 1
ATOM 678 O O . ASP A 1 89 ? 9.749 0.767 23.084 1.00 46.91 89 ASP A O 1
ATOM 682 N N . THR A 1 90 ? 8.890 2.795 22.834 1.00 43.62 90 THR A N 1
ATOM 683 C CA . THR A 1 90 ? 9.214 3.236 24.211 1.00 43.62 90 THR A CA 1
ATOM 684 C C . THR A 1 90 ? 8.081 3.925 24.966 1.00 43.62 90 THR A C 1
ATOM 686 O O . THR A 1 90 ? 8.278 4.316 26.119 1.00 43.62 90 THR A O 1
ATOM 689 N N . LYS A 1 91 ? 6.877 4.034 24.400 1.00 45.56 91 LYS A N 1
ATOM 690 C CA . LYS A 1 91 ? 5.691 4.379 25.188 1.00 45.56 91 LYS A CA 1
ATOM 691 C C . LYS A 1 91 ? 4.578 3.426 24.818 1.00 45.56 91 LYS A C 1
ATOM 693 O O . LYS A 1 91 ? 4.218 3.346 23.651 1.00 45.56 91 LYS A O 1
ATOM 698 N N . GLU A 1 92 ? 4.080 2.716 25.827 1.00 46.53 92 GLU A N 1
ATOM 699 C CA . GLU A 1 92 ? 2.796 2.029 25.777 1.00 46.53 92 GLU A CA 1
ATOM 700 C C . GLU A 1 92 ? 1.819 2.897 24.974 1.00 46.53 92 GLU A C 1
ATOM 702 O O . GLU A 1 92 ? 1.614 4.067 25.310 1.00 46.53 92 GLU A O 1
ATOM 707 N N . ASP A 1 93 ? 1.277 2.355 23.882 1.00 55.78 93 ASP A N 1
ATOM 708 C CA . ASP A 1 93 ? 0.036 2.865 23.318 1.00 55.78 93 ASP A CA 1
ATOM 709 C C . ASP A 1 93 ? -0.992 2.737 24.444 1.00 55.78 93 ASP A C 1
ATOM 711 O O . ASP A 1 93 ? -1.520 1.655 24.699 1.00 55.78 93 ASP A O 1
ATOM 715 N N . SER A 1 94 ? -1.187 3.811 25.213 1.00 56.00 94 SER A N 1
ATOM 716 C CA . SER A 1 94 ? -2.104 3.822 26.353 1.00 56.00 94 SER A CA 1
ATOM 717 C C . SER A 1 94 ? -3.558 3.650 25.901 1.00 56.00 94 SER A C 1
ATOM 719 O O . SER A 1 94 ? -4.454 3.571 26.740 1.00 56.00 94 SER A O 1
ATOM 721 N N . GLY A 1 95 ? -3.810 3.595 24.583 1.00 58.62 95 GLY A N 1
ATOM 722 C CA . GLY A 1 95 ? -5.138 3.696 23.998 1.00 58.62 95 GLY A CA 1
ATOM 723 C C . GLY A 1 95 ? -5.760 5.074 24.229 1.00 58.62 95 GLY A C 1
ATOM 724 O O . GLY A 1 95 ? -6.952 5.253 23.976 1.00 58.62 95 GLY A O 1
ATOM 725 N N . GLU A 1 96 ? -4.987 6.041 24.735 1.00 64.44 96 GLU A N 1
ATOM 726 C CA . GLU A 1 96 ? -5.447 7.403 24.958 1.00 64.44 96 GLU A CA 1
ATOM 727 C C . GLU A 1 96 ? -5.377 8.167 23.642 1.00 64.44 96 GLU A C 1
ATOM 729 O O . GLU A 1 96 ? -4.333 8.262 22.991 1.00 64.44 96 GLU A O 1
ATOM 734 N N . MET A 1 97 ? -6.522 8.705 23.238 1.00 72.12 97 MET A N 1
ATOM 735 C CA . MET A 1 97 ? -6.577 9.598 22.093 1.00 72.12 97 MET A CA 1
ATOM 736 C C . MET A 1 97 ? -5.823 10.897 22.393 1.00 72.12 97 MET A C 1
ATOM 738 O O . MET A 1 97 ? -5.834 11.342 23.542 1.00 72.12 97 MET A O 1
ATOM 742 N N . PRO A 1 98 ? -5.198 11.525 21.380 1.00 73.12 98 PRO A N 1
ATOM 743 C CA . PRO A 1 98 ? -4.587 12.839 21.539 1.00 73.12 98 PRO A CA 1
ATOM 744 C C . PRO A 1 98 ? -5.569 13.842 22.162 1.00 73.12 98 PRO A C 1
ATOM 746 O O . PRO A 1 98 ? -6.727 13.906 21.740 1.00 73.12 98 PRO A O 1
ATOM 749 N N . ASP A 1 99 ? -5.106 14.632 23.135 1.00 75.00 99 ASP A N 1
ATOM 750 C CA . ASP A 1 99 ? -5.925 15.614 23.872 1.00 75.00 99 ASP A CA 1
ATOM 751 C C . ASP A 1 99 ? -6.602 16.663 22.964 1.00 75.00 99 ASP A C 1
ATOM 753 O O . ASP A 1 99 ? -7.583 17.293 23.358 1.00 75.00 99 ASP A O 1
ATOM 757 N N . ASP A 1 100 ? -6.085 16.873 21.753 1.00 81.81 100 ASP A N 1
ATOM 758 C CA . ASP A 1 100 ? -6.577 17.813 20.744 1.00 81.81 100 ASP A CA 1
ATOM 759 C C . ASP A 1 100 ? -7.518 17.181 19.700 1.00 81.81 100 ASP A C 1
ATOM 761 O O . ASP A 1 100 ? -7.913 17.845 18.740 1.00 81.81 100 ASP A O 1
ATOM 765 N N . THR A 1 101 ? -7.917 15.920 19.888 1.00 86.19 101 THR A N 1
ATOM 766 C CA . THR A 1 101 ? -8.854 15.233 18.988 1.00 86.19 101 THR A CA 1
ATOM 767 C C . THR A 1 101 ? -10.249 15.854 19.069 1.00 86.19 101 THR A C 1
ATOM 769 O O . THR A 1 101 ? -10.855 15.897 20.139 1.00 86.19 101 THR A O 1
ATOM 772 N N . ASP A 1 102 ? -10.802 16.271 17.927 1.00 91.56 102 ASP A N 1
ATOM 773 C CA . ASP A 1 102 ? -12.185 16.746 17.833 1.00 91.56 102 ASP A CA 1
ATOM 774 C C . ASP A 1 102 ? -13.178 15.576 18.033 1.00 91.56 102 ASP A C 1
ATOM 776 O O . ASP A 1 102 ? -13.217 14.655 17.202 1.00 91.56 102 ASP A O 1
ATOM 780 N N . PRO A 1 103 ? -14.004 15.589 19.099 1.00 91.19 103 PRO A N 1
ATOM 781 C CA . PRO A 1 103 ? -14.948 14.510 19.380 1.00 91.19 103 PRO A CA 1
ATOM 782 C C . PRO A 1 103 ? -16.004 14.304 18.288 1.00 91.19 103 PRO A C 1
ATOM 784 O O . PRO A 1 103 ? -16.470 13.178 18.103 1.00 91.19 103 PRO A O 1
ATOM 787 N N . GLU A 1 104 ? -16.397 15.356 17.563 1.00 93.94 104 GLU A N 1
ATOM 788 C CA . GLU A 1 104 ? -17.389 15.253 16.487 1.00 93.94 104 GLU A CA 1
ATOM 789 C C . GLU A 1 104 ? -16.793 14.551 15.265 1.00 93.94 104 GLU A C 1
ATOM 791 O O . GLU A 1 104 ? -17.419 13.650 14.699 1.00 93.94 104 GLU A O 1
ATOM 796 N N . LEU A 1 105 ? -15.555 14.901 14.897 1.00 93.56 105 LEU A N 1
ATOM 797 C CA . LEU A 1 105 ? -14.835 14.238 13.807 1.00 93.56 105 LEU A CA 1
ATOM 798 C C . LEU A 1 105 ? -14.563 12.771 14.135 1.00 93.56 105 LEU A C 1
ATOM 800 O O . LEU A 1 105 ? -14.731 11.903 13.277 1.00 93.56 105 LEU A O 1
ATOM 804 N N . LEU A 1 106 ? -14.190 12.476 15.379 1.00 92.44 106 LEU A N 1
ATOM 805 C CA . LEU A 1 106 ? -13.999 11.104 15.825 1.00 92.44 106 LEU A CA 1
ATOM 806 C C . LEU A 1 106 ? -15.304 10.297 15.749 1.00 92.44 106 LEU A C 1
ATOM 808 O O . LEU A 1 106 ? -15.303 9.170 15.258 1.00 92.44 106 LEU A O 1
ATOM 812 N N . ALA A 1 107 ? -16.426 10.853 16.213 1.00 94.44 107 ALA A N 1
ATOM 813 C CA . ALA A 1 107 ? -17.719 10.175 16.142 1.00 94.44 107 ALA A CA 1
ATOM 814 C C . ALA A 1 107 ? -18.138 9.891 14.688 1.00 94.44 107 ALA A C 1
ATOM 816 O O . ALA A 1 107 ? -18.666 8.813 14.392 1.00 94.44 107 ALA A O 1
ATOM 817 N N . ALA A 1 108 ? -17.860 10.827 13.774 1.00 95.81 108 ALA A N 1
ATOM 818 C CA . ALA A 1 108 ? -18.065 10.630 12.343 1.00 95.81 108 ALA A CA 1
ATOM 819 C C . ALA A 1 108 ? -17.185 9.495 11.798 1.00 95.81 108 ALA A C 1
ATOM 821 O O . ALA A 1 108 ? -17.700 8.605 11.124 1.00 95.81 108 ALA A O 1
ATOM 822 N N . PHE A 1 109 ? -15.899 9.463 12.159 1.00 95.06 109 PHE A N 1
ATOM 823 C CA . PHE A 1 109 ? -14.981 8.389 11.775 1.00 95.06 109 PHE A CA 1
ATOM 824 C C . PHE A 1 109 ? -15.424 7.014 12.279 1.00 95.06 109 PHE A C 1
ATOM 826 O O . PHE A 1 109 ? -15.392 6.043 11.524 1.00 95.06 109 PHE A O 1
ATOM 833 N N . ILE A 1 110 ? -15.859 6.914 13.537 1.00 95.81 110 ILE A N 1
ATOM 834 C CA . ILE A 1 110 ? -16.372 5.662 14.108 1.00 95.81 110 ILE A CA 1
ATOM 835 C C . ILE A 1 110 ? -17.592 5.191 13.310 1.00 95.81 110 ILE A C 1
ATOM 837 O O . ILE A 1 110 ? -17.663 4.026 12.922 1.00 95.81 110 ILE A O 1
ATOM 841 N N . THR A 1 111 ? -18.529 6.100 13.031 1.00 98.06 111 THR A N 1
ATOM 842 C CA . THR A 1 111 ? -19.748 5.798 12.266 1.00 98.06 111 THR A CA 1
ATOM 843 C C . THR A 1 111 ? -19.412 5.317 10.855 1.00 98.06 111 THR A C 1
ATOM 845 O O . THR A 1 111 ? -19.859 4.245 10.450 1.00 98.06 111 THR A O 1
ATOM 848 N N . GLU A 1 112 ? -18.564 6.053 10.135 1.00 97.75 112 GLU A N 1
ATOM 849 C CA . GLU A 1 112 ? -18.104 5.680 8.796 1.00 97.75 112 GLU A CA 1
ATOM 850 C C . GLU A 1 112 ? -17.377 4.328 8.809 1.00 97.75 112 GLU A C 1
ATOM 852 O O . GLU A 1 112 ? -17.634 3.473 7.962 1.00 97.75 112 GLU A O 1
ATOM 857 N N . SER A 1 113 ? -16.516 4.087 9.799 1.00 97.50 113 SER A N 1
ATOM 858 C CA . SER A 1 113 ? -15.779 2.828 9.927 1.00 97.50 113 SER A CA 1
ATOM 859 C C . SER A 1 113 ? -16.714 1.630 10.077 1.00 97.50 113 SER A C 1
ATOM 861 O O . SER A 1 113 ? -16.488 0.608 9.434 1.00 97.50 113 SER A O 1
ATOM 863 N N . PHE A 1 114 ? -17.797 1.745 10.854 1.00 98.06 114 PHE A N 1
ATOM 864 C CA . PHE A 1 114 ? -18.800 0.679 10.957 1.00 98.06 114 PHE A CA 1
ATOM 865 C C . PHE A 1 114 ? -19.538 0.429 9.636 1.00 98.06 114 PHE A C 1
ATOM 867 O O . PHE A 1 114 ? -19.775 -0.727 9.276 1.00 98.06 114 PHE A O 1
ATOM 874 N N . GLU A 1 115 ? -19.859 1.476 8.875 1.00 98.25 115 GLU A N 1
ATOM 875 C CA . GLU A 1 115 ? -20.457 1.321 7.543 1.00 98.25 115 GLU A CA 1
ATOM 876 C C . GLU A 1 115 ? -19.496 0.638 6.560 1.00 98.25 115 GLU A C 1
ATOM 878 O O . GLU A 1 115 ? -19.906 -0.209 5.763 1.00 98.25 115 GLU A O 1
ATOM 883 N N . LEU A 1 116 ? -18.209 0.984 6.610 1.00 98.25 116 LEU A N 1
ATOM 884 C CA . LEU A 1 116 ? -17.171 0.367 5.784 1.00 98.25 116 LEU A CA 1
ATOM 885 C C . LEU A 1 116 ? -16.948 -1.100 6.162 1.00 98.25 116 LEU A C 1
ATOM 887 O O . LEU A 1 116 ? -16.836 -1.937 5.267 1.00 98.25 116 LEU A O 1
ATOM 891 N N . ILE A 1 117 ? -16.945 -1.428 7.457 1.00 98.00 117 ILE A N 1
ATOM 892 C CA . ILE A 1 117 ? -16.870 -2.814 7.940 1.00 98.00 117 ILE A CA 1
ATOM 893 C C . ILE A 1 117 ? -18.079 -3.611 7.446 1.00 98.00 117 ILE A C 1
ATOM 895 O O . ILE A 1 117 ? -17.890 -4.688 6.894 1.00 98.00 117 ILE A O 1
ATOM 899 N N . THR A 1 118 ? -19.290 -3.056 7.529 1.00 98.38 118 THR A N 1
ATOM 900 C CA . THR A 1 118 ? -20.507 -3.716 7.018 1.00 98.38 118 THR A CA 1
ATOM 901 C C . THR A 1 118 ? -20.383 -4.031 5.520 1.00 98.38 118 THR A C 1
ATOM 903 O O . THR A 1 118 ? -20.654 -5.146 5.085 1.00 98.38 118 THR A O 1
ATOM 906 N N . LYS A 1 119 ? -19.881 -3.085 4.713 1.00 97.88 119 LYS A N 1
ATOM 907 C CA . LYS A 1 119 ? -19.624 -3.314 3.276 1.00 97.88 119 LYS A CA 1
ATOM 908 C C . LYS A 1 119 ? -18.549 -4.376 3.033 1.00 97.88 119 LYS A C 1
ATOM 910 O O . LYS A 1 119 ? -18.643 -5.144 2.078 1.00 97.88 119 LYS A O 1
ATOM 915 N N . ALA A 1 120 ? -17.510 -4.414 3.866 1.00 97.62 120 ALA A N 1
ATOM 916 C CA . ALA A 1 120 ? -16.483 -5.446 3.790 1.00 97.62 120 ALA A CA 1
ATOM 917 C C . ALA A 1 120 ? -17.062 -6.833 4.121 1.00 97.62 120 ALA A C 1
ATOM 919 O O . ALA A 1 120 ? -16.759 -7.792 3.417 1.00 97.62 120 ALA A O 1
ATOM 920 N N . GLU A 1 121 ? -17.934 -6.938 5.125 1.00 98.06 121 GLU A N 1
ATOM 921 C CA . GLU A 1 121 ? -18.647 -8.174 5.473 1.00 98.06 121 GLU A CA 1
ATOM 922 C C . GLU A 1 121 ? -19.541 -8.661 4.324 1.00 98.06 121 GLU A C 1
ATOM 924 O O . GLU A 1 121 ? -19.484 -9.834 3.960 1.00 98.06 121 GLU A O 1
ATOM 929 N N . GLU A 1 122 ? -20.298 -7.770 3.680 1.00 97.25 122 GLU A N 1
ATOM 930 C CA . GLU A 1 122 ? -21.086 -8.097 2.480 1.00 97.25 122 GLU A CA 1
ATOM 931 C C . GLU A 1 122 ? -20.203 -8.606 1.326 1.00 97.25 122 GLU A C 1
ATOM 933 O O . GLU A 1 122 ? -20.552 -9.567 0.630 1.00 97.25 122 GLU A O 1
ATOM 938 N N . GLY A 1 123 ? -19.028 -7.996 1.141 1.00 96.94 123 GLY A N 1
ATOM 939 C CA . GLY A 1 123 ? -18.023 -8.460 0.188 1.00 96.94 123 GLY A CA 1
ATOM 940 C C . GLY A 1 123 ? -17.494 -9.856 0.530 1.00 96.94 123 GLY A C 1
ATOM 941 O O . GLY A 1 123 ? -17.375 -10.700 -0.355 1.00 96.94 123 GLY A O 1
ATOM 942 N N . LEU A 1 124 ? -17.225 -10.135 1.807 1.00 96.75 124 LEU A N 1
ATOM 943 C CA . LEU A 1 124 ? -16.768 -11.452 2.264 1.00 96.75 124 LEU A CA 1
ATOM 944 C C . LEU A 1 124 ? -17.838 -12.529 2.046 1.00 96.75 124 LEU A C 1
ATOM 946 O O . LEU A 1 124 ? -17.522 -13.588 1.514 1.00 96.75 124 LEU A O 1
ATOM 950 N N . LEU A 1 125 ? -19.102 -12.241 2.365 1.00 97.75 125 LEU A N 1
ATOM 951 C CA . LEU A 1 125 ? -20.226 -13.145 2.085 1.00 97.75 125 LEU A CA 1
ATOM 952 C C . LEU A 1 125 ? -20.384 -13.415 0.584 1.00 97.75 125 LEU A C 1
ATOM 954 O O . LEU A 1 125 ? -20.688 -14.533 0.172 1.00 97.75 125 LEU A O 1
ATOM 958 N N . SER A 1 126 ? -20.137 -12.405 -0.253 1.00 96.50 126 SER A N 1
ATOM 959 C CA . SER A 1 126 ? -20.139 -12.581 -1.708 1.00 96.50 126 SER A CA 1
ATOM 960 C C . SER A 1 126 ? -19.024 -13.527 -2.166 1.00 96.50 126 SER A C 1
ATOM 962 O O . SER A 1 126 ? -19.265 -14.364 -3.033 1.00 96.50 126 SER A O 1
ATOM 964 N N . LEU A 1 127 ? -17.837 -13.454 -1.549 1.00 96.12 127 LEU A N 1
ATOM 965 C CA . LEU A 1 127 ? -16.724 -14.373 -1.818 1.00 96.12 127 LEU A CA 1
ATOM 966 C C . LEU A 1 127 ? -16.985 -15.805 -1.335 1.00 96.12 127 LEU A C 1
ATOM 968 O O . LEU A 1 127 ? -16.468 -16.742 -1.936 1.00 96.12 127 LEU A O 1
ATOM 972 N N . GLU A 1 128 ? -17.790 -16.010 -0.288 1.00 96.50 128 GLU A N 1
ATOM 973 C CA . GLU A 1 128 ? -18.202 -17.365 0.115 1.00 96.50 128 GLU A CA 1
ATOM 974 C C . GLU A 1 128 ? -19.023 -18.062 -0.980 1.00 96.50 128 GLU A C 1
ATOM 976 O O . GLU A 1 128 ? -18.926 -19.278 -1.151 1.00 96.50 128 GLU A O 1
ATOM 981 N N . HIS A 1 129 ? -19.821 -17.297 -1.731 1.00 95.69 129 HIS A N 1
ATOM 982 C CA . HIS A 1 129 ? -20.616 -17.810 -2.844 1.00 95.69 129 HIS A CA 1
ATOM 983 C C . HIS A 1 129 ? -19.823 -17.870 -4.158 1.00 95.69 129 HIS A C 1
ATOM 985 O O . HIS A 1 129 ? -19.944 -18.841 -4.907 1.00 95.69 129 HIS A O 1
ATOM 991 N N . ASP A 1 130 ? -19.032 -16.837 -4.453 1.00 96.38 130 ASP A N 1
ATOM 992 C CA . ASP A 1 130 ? -18.187 -16.735 -5.645 1.00 96.38 130 ASP A CA 1
ATOM 993 C C . ASP A 1 130 ? -16.746 -16.335 -5.268 1.00 96.38 130 ASP A C 1
ATOM 995 O O . ASP A 1 130 ? -16.414 -15.144 -5.247 1.00 96.38 130 ASP A O 1
ATOM 999 N N . PRO A 1 131 ? -15.870 -17.320 -4.987 1.00 94.31 131 PRO A N 1
ATOM 1000 C CA . PRO A 1 131 ? -14.497 -17.069 -4.544 1.00 94.31 131 PRO A CA 1
ATOM 1001 C C . PRO A 1 131 ? -13.618 -16.307 -5.545 1.00 94.31 131 PRO A C 1
ATOM 1003 O O . PRO A 1 131 ? -12.598 -15.747 -5.151 1.00 94.31 131 PRO A O 1
ATOM 1006 N N . GLU A 1 132 ? -14.000 -16.268 -6.824 1.00 93.88 132 GLU A N 1
ATOM 1007 C CA . GLU A 1 132 ? -13.242 -15.613 -7.899 1.00 93.88 132 GLU A CA 1
ATOM 1008 C C . GLU A 1 132 ? -13.734 -14.176 -8.173 1.00 93.88 132 GLU A C 1
ATOM 1010 O O . GLU A 1 132 ? -13.275 -13.508 -9.107 1.00 93.88 132 GLU A O 1
ATOM 1015 N N . SER A 1 133 ? -14.671 -13.666 -7.363 1.00 95.31 133 SER A N 1
ATOM 1016 C CA . SER A 1 133 ? -15.251 -12.336 -7.547 1.00 95.31 133 SER A CA 1
ATOM 1017 C C . SER A 1 133 ? -14.251 -11.218 -7.231 1.00 95.31 133 SER A C 1
ATOM 1019 O O . SER A 1 133 ? -14.094 -10.753 -6.099 1.00 95.31 133 SER A O 1
ATOM 1021 N N . THR A 1 134 ? -13.597 -10.716 -8.278 1.00 93.88 134 THR A N 1
ATOM 1022 C CA . THR A 1 134 ? -12.689 -9.557 -8.189 1.00 93.88 134 THR A CA 1
ATOM 1023 C C . THR A 1 134 ? -13.398 -8.278 -7.736 1.00 93.88 134 THR A C 1
ATOM 1025 O O . THR A 1 134 ? -12.785 -7.423 -7.092 1.00 93.88 134 THR A O 1
ATOM 1028 N N . GLU A 1 135 ? -14.697 -8.151 -8.019 1.00 94.94 135 GLU A N 1
ATOM 1029 C CA . GLU A 1 135 ? -15.522 -7.041 -7.544 1.00 94.94 135 GLU A CA 1
ATOM 1030 C C . GLU A 1 135 ? -15.652 -7.067 -6.018 1.00 94.94 135 GLU A C 1
ATOM 1032 O O . GLU A 1 135 ? -15.412 -6.042 -5.372 1.00 94.94 135 GLU A O 1
ATOM 1037 N N . ALA A 1 136 ? -15.935 -8.238 -5.440 1.00 96.38 136 ALA A N 1
ATOM 1038 C CA . ALA A 1 136 ? -16.042 -8.416 -3.996 1.00 96.38 136 ALA A CA 1
ATOM 1039 C C . ALA A 1 136 ? -14.706 -8.135 -3.288 1.00 96.38 136 ALA A C 1
ATOM 1041 O O . ALA A 1 136 ? -14.671 -7.349 -2.338 1.00 96.38 136 ALA A O 1
ATOM 1042 N N . VAL A 1 137 ? -13.584 -8.654 -3.810 1.00 96.25 137 VAL A N 1
ATOM 1043 C CA . VAL A 1 137 ? -12.235 -8.296 -3.318 1.00 96.25 137 VAL A CA 1
ATOM 1044 C C . VAL A 1 137 ? -12.013 -6.784 -3.389 1.00 96.25 137 VAL A C 1
ATOM 1046 O O . VAL A 1 137 ? -11.496 -6.181 -2.448 1.00 96.25 137 VAL A O 1
ATOM 1049 N N . GLY A 1 138 ? -12.427 -6.144 -4.485 1.00 94.69 138 GLY A N 1
ATOM 1050 C CA . GLY A 1 138 ? -12.318 -4.700 -4.670 1.00 94.69 138 GLY A CA 1
ATOM 1051 C C . GLY A 1 138 ? -13.120 -3.888 -3.648 1.00 94.69 138 GLY A C 1
ATOM 1052 O O . GLY A 1 138 ? -12.634 -2.851 -3.194 1.00 94.69 138 GLY A O 1
ATOM 1053 N N . VAL A 1 139 ? -14.320 -4.340 -3.272 1.00 96.12 139 VAL A N 1
ATOM 1054 C CA . VAL A 1 139 ? -15.145 -3.711 -2.224 1.00 96.12 139 VAL A CA 1
ATOM 1055 C C . VAL A 1 139 ? -14.439 -3.778 -0.873 1.00 96.12 139 VAL A C 1
ATOM 1057 O O . VAL A 1 139 ? -14.246 -2.735 -0.246 1.00 96.12 139 VAL A O 1
ATOM 1060 N N . ILE A 1 140 ? -13.988 -4.969 -0.469 1.00 97.25 140 ILE A N 1
ATOM 1061 C CA . ILE A 1 140 ? -13.291 -5.178 0.808 1.00 97.25 140 ILE A CA 1
ATOM 1062 C C . ILE A 1 140 ? -12.013 -4.334 0.846 1.00 97.25 140 ILE A C 1
ATOM 1064 O O . ILE A 1 140 ? -11.772 -3.608 1.807 1.00 97.25 140 ILE A O 1
ATOM 1068 N N . PHE A 1 141 ? -11.218 -4.367 -0.229 1.00 95.62 141 PHE A N 1
ATOM 1069 C CA . PHE A 1 141 ? -9.978 -3.600 -0.329 1.00 95.62 141 PHE A CA 1
ATOM 1070 C C . PHE A 1 141 ? -10.219 -2.099 -0.142 1.00 95.62 141 PHE A C 1
ATOM 1072 O O . PHE A 1 141 ? -9.515 -1.464 0.637 1.00 95.62 141 PHE A O 1
ATOM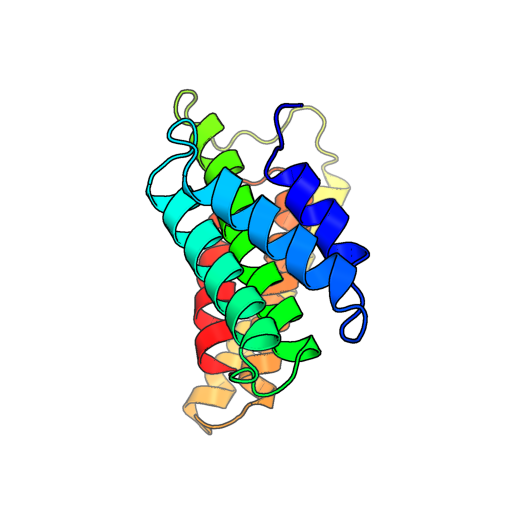 1079 N N . ARG A 1 142 ? -11.220 -1.521 -0.824 1.00 96.12 142 ARG A N 1
ATOM 1080 C CA . ARG A 1 142 ? -11.535 -0.088 -0.692 1.00 96.12 142 ARG A CA 1
ATOM 1081 C C . ARG A 1 142 ? -11.987 0.269 0.722 1.00 96.12 142 ARG A C 1
ATOM 1083 O O . ARG A 1 142 ? -11.553 1.294 1.230 1.00 96.12 142 ARG A O 1
ATOM 1090 N N . ALA A 1 143 ? -12.804 -0.573 1.355 1.00 97.69 143 ALA A N 1
ATOM 1091 C CA . ALA A 1 143 ? -13.249 -0.345 2.726 1.00 97.69 143 ALA A CA 1
ATOM 1092 C C . ALA A 1 143 ? -12.067 -0.286 3.706 1.00 97.69 143 ALA A C 1
ATOM 1094 O O . ALA A 1 143 ? -11.922 0.685 4.446 1.00 97.69 143 ALA A O 1
ATOM 1095 N N . ILE A 1 144 ? -11.178 -1.281 3.650 1.00 97.19 144 ILE A N 1
ATOM 1096 C CA . ILE A 1 144 ? -9.982 -1.338 4.498 1.00 97.19 144 ILE A CA 1
ATOM 1097 C C . ILE A 1 144 ? -9.015 -0.185 4.194 1.00 97.19 144 ILE A C 1
ATOM 1099 O O . ILE A 1 144 ? -8.486 0.425 5.122 1.00 97.19 144 ILE A O 1
ATOM 1103 N N . HIS A 1 145 ? -8.820 0.157 2.918 1.00 94.88 145 HIS A N 1
ATOM 1104 C CA . HIS A 1 145 ? -7.961 1.269 2.506 1.00 94.88 145 HIS A CA 1
ATOM 1105 C C . HIS A 1 145 ? -8.443 2.611 3.076 1.00 94.88 145 HIS A C 1
ATOM 1107 O O . HIS A 1 145 ? -7.635 3.393 3.580 1.00 94.88 145 HIS A O 1
ATOM 1113 N N . THR A 1 146 ? -9.755 2.868 3.044 1.00 96.31 146 THR A N 1
ATOM 1114 C CA . THR A 1 146 ? -10.337 4.072 3.649 1.00 96.31 146 THR A CA 1
ATOM 1115 C C . THR A 1 146 ? -10.159 4.070 5.166 1.00 96.31 146 THR A C 1
ATOM 1117 O O . THR A 1 146 ? -9.690 5.069 5.704 1.00 96.31 146 THR A O 1
ATOM 1120 N N . ILE A 1 147 ? -10.431 2.950 5.851 1.00 96.88 147 ILE A N 1
ATOM 1121 C CA . ILE A 1 147 ? -10.224 2.843 7.308 1.00 96.88 147 ILE A CA 1
ATOM 1122 C C . ILE A 1 147 ? -8.766 3.140 7.673 1.00 96.88 147 ILE A C 1
ATOM 1124 O O . ILE A 1 147 ? -8.535 3.934 8.578 1.00 96.88 147 ILE A O 1
ATOM 1128 N N . LYS A 1 148 ? -7.794 2.574 6.944 1.00 93.62 148 LYS A N 1
ATOM 1129 C CA . LYS A 1 148 ? -6.360 2.841 7.146 1.00 93.62 148 LYS A CA 1
ATOM 1130 C C . LYS A 1 148 ? -6.029 4.328 6.997 1.00 93.62 148 LYS A C 1
ATOM 1132 O O . LYS A 1 148 ? -5.313 4.892 7.820 1.00 93.62 148 LYS A O 1
ATOM 1137 N N . GLY A 1 149 ? -6.517 4.955 5.925 1.00 91.12 149 GLY A N 1
ATOM 1138 C CA . GLY A 1 149 ? -6.252 6.366 5.645 1.00 91.12 149 GLY A CA 1
ATOM 1139 C C . GLY A 1 149 ? -6.797 7.278 6.743 1.00 91.12 149 GLY A C 1
ATOM 1140 O O . GLY A 1 149 ? -6.079 8.137 7.254 1.00 91.12 149 GLY A O 1
ATOM 1141 N N . THR A 1 150 ? -8.046 7.056 7.153 1.00 92.44 150 THR A N 1
ATOM 1142 C CA . THR A 1 150 ? -8.681 7.881 8.183 1.00 92.44 150 THR A CA 1
ATOM 1143 C C . THR A 1 150 ? -8.128 7.576 9.579 1.00 92.44 150 THR A C 1
ATOM 1145 O O . THR A 1 150 ? -7.949 8.496 10.371 1.00 92.44 150 THR A O 1
ATOM 1148 N N . SER A 1 151 ? -7.749 6.330 9.888 1.00 91.88 151 SER A N 1
ATOM 1149 C CA . SER A 1 151 ? -7.111 5.999 11.170 1.00 91.88 151 SER A CA 1
ATOM 1150 C C . SER A 1 151 ? -5.734 6.650 11.324 1.00 91.88 151 SER A C 1
ATOM 1152 O O . SER A 1 151 ? -5.397 7.099 12.419 1.00 91.88 151 SER A O 1
ATOM 1154 N N . ALA A 1 152 ? -4.965 6.760 10.235 1.00 88.12 152 ALA A N 1
ATOM 1155 C CA . ALA A 1 152 ? -3.683 7.461 10.231 1.00 88.12 152 ALA A CA 1
ATOM 1156 C C . ALA A 1 152 ? -3.854 8.964 10.515 1.00 88.12 152 ALA A C 1
ATOM 1158 O O . ALA A 1 152 ? -3.055 9.542 11.248 1.00 88.12 152 ALA A O 1
ATOM 1159 N N . PHE A 1 153 ? -4.927 9.583 10.003 1.00 88.88 153 PHE A N 1
ATOM 1160 C CA . PHE A 1 153 ? -5.263 10.984 10.285 1.00 88.88 153 PHE A CA 1
ATOM 1161 C C . PHE A 1 153 ? -5.506 11.242 11.781 1.00 88.88 153 PHE A C 1
ATOM 1163 O O . PHE A 1 153 ? -5.013 12.230 12.316 1.00 88.88 153 PHE A O 1
ATOM 1170 N N . PHE A 1 154 ? -6.195 10.329 12.472 1.00 87.81 154 PHE A N 1
ATOM 1171 C CA . PHE A 1 154 ? -6.400 10.397 13.926 1.00 87.81 154 PHE A CA 1
ATOM 1172 C C . PHE A 1 154 ? -5.210 9.875 14.747 1.00 87.81 154 PHE A C 1
ATOM 1174 O O . PHE A 1 154 ? -5.309 9.773 15.969 1.00 87.81 154 PHE A O 1
ATOM 1181 N N . ASN A 1 155 ? -4.092 9.516 14.103 1.00 85.19 155 ASN A N 1
ATOM 1182 C CA . ASN A 1 155 ? -2.930 8.905 14.750 1.00 85.19 155 ASN A CA 1
ATOM 1183 C C . ASN A 1 155 ? -3.288 7.634 15.559 1.00 85.19 155 ASN A C 1
ATOM 1185 O O . ASN A 1 155 ? -2.653 7.312 16.564 1.00 85.19 155 ASN A O 1
ATOM 1189 N N . LEU A 1 156 ? -4.311 6.891 15.117 1.00 86.94 156 LEU A N 1
ATOM 1190 C CA . LEU A 1 156 ? -4.744 5.629 15.721 1.00 86.94 156 LEU A CA 1
ATOM 1191 C C . LEU A 1 156 ? -3.836 4.504 15.224 1.00 86.94 156 LEU A C 1
ATOM 1193 O O . LEU A 1 156 ? -4.164 3.779 14.279 1.00 86.94 156 LEU A O 1
ATOM 1197 N N . LYS A 1 157 ? -2.658 4.389 15.837 1.00 82.94 157 LYS A N 1
ATOM 1198 C CA . LYS A 1 157 ? -1.567 3.521 15.370 1.00 82.94 157 LYS A CA 1
ATOM 1199 C C . LYS A 1 157 ? -1.970 2.060 15.244 1.00 82.94 157 LYS A C 1
ATOM 1201 O O . LYS A 1 157 ? -1.839 1.497 14.161 1.00 82.94 157 LYS A O 1
ATOM 1206 N N . LEU A 1 158 ? -2.535 1.477 16.305 1.00 86.56 158 LEU A N 1
ATOM 1207 C CA . LEU A 1 158 ? -2.955 0.075 16.301 1.00 86.56 158 LEU A CA 1
ATOM 1208 C C . LEU A 1 158 ? -3.941 -0.219 15.163 1.00 86.56 158 LEU A C 1
ATOM 1210 O O . LEU A 1 158 ? -3.792 -1.202 14.439 1.00 86.56 158 LEU A O 1
ATOM 1214 N N . LEU A 1 159 ? -4.929 0.659 14.971 1.00 89.94 159 LEU A N 1
ATOM 1215 C CA . LEU A 1 159 ? -5.920 0.497 13.910 1.00 89.94 159 LEU A CA 1
ATOM 1216 C C . LEU A 1 159 ? -5.292 0.648 12.519 1.00 89.94 159 LEU A C 1
ATOM 1218 O O . LEU A 1 159 ? -5.599 -0.135 11.623 1.00 89.94 159 LEU A O 1
ATOM 1222 N N . THR A 1 160 ? -4.375 1.602 12.359 1.00 91.12 160 THR A N 1
ATOM 1223 C CA . THR A 1 160 ? -3.643 1.829 11.106 1.00 91.12 160 THR A CA 1
ATOM 1224 C C . THR A 1 160 ? -2.791 0.616 10.736 1.00 91.12 160 THR A C 1
ATOM 1226 O O . THR A 1 160 ? -2.855 0.149 9.600 1.00 91.12 160 THR A O 1
ATOM 1229 N N . GLU A 1 161 ? -2.065 0.038 11.696 1.00 90.25 161 GLU A N 1
ATOM 1230 C CA . GLU A 1 161 ? -1.290 -1.193 11.506 1.00 90.25 161 GLU A CA 1
ATOM 1231 C C . GLU A 1 161 ? -2.167 -2.393 11.148 1.00 90.25 161 GLU A C 1
ATOM 1233 O O . GLU A 1 161 ? -1.837 -3.160 10.238 1.00 90.25 161 GLU A O 1
ATOM 1238 N N . MET A 1 162 ? -3.297 -2.573 11.836 1.00 92.44 162 MET A N 1
ATOM 1239 C CA . MET A 1 162 ? -4.225 -3.662 11.530 1.00 92.44 162 MET A CA 1
ATOM 1240 C C . MET A 1 162 ? -4.816 -3.519 10.124 1.00 92.44 162 MET A C 1
ATOM 1242 O O . MET A 1 162 ? -4.821 -4.490 9.361 1.00 92.44 162 MET A O 1
ATOM 1246 N N . ALA A 1 163 ? -5.273 -2.319 9.763 1.00 94.38 163 ALA A N 1
ATOM 1247 C CA . ALA A 1 163 ? -5.849 -2.046 8.452 1.00 94.38 163 ALA A CA 1
ATOM 1248 C C . ALA A 1 163 ? -4.809 -2.218 7.335 1.00 94.38 163 ALA A C 1
ATOM 1250 O O . ALA A 1 163 ? -5.101 -2.835 6.313 1.00 94.38 163 ALA A O 1
ATOM 1251 N N . HIS A 1 164 ? -3.569 -1.777 7.551 1.00 92.50 164 HIS A N 1
ATOM 1252 C CA . HIS A 1 164 ? -2.480 -1.985 6.600 1.00 92.50 164 HIS A CA 1
ATOM 1253 C C . HIS A 1 164 ? -2.181 -3.472 6.380 1.00 92.50 164 HIS A C 1
ATOM 1255 O O . HIS A 1 164 ? -2.138 -3.919 5.236 1.00 92.50 164 HIS A O 1
ATOM 1261 N N . ARG A 1 165 ? -2.079 -4.284 7.439 1.00 91.38 165 ARG A N 1
ATOM 1262 C CA . ARG A 1 165 ? -1.877 -5.741 7.294 1.00 91.38 165 ARG A CA 1
ATOM 1263 C C . ARG A 1 165 ? -3.004 -6.407 6.503 1.00 91.38 165 ARG A C 1
ATOM 1265 O O . ARG A 1 165 ? -2.731 -7.270 5.665 1.00 91.38 165 ARG A O 1
ATOM 1272 N N . ALA A 1 166 ? -4.252 -6.009 6.754 1.00 93.56 166 ALA A N 1
ATOM 1273 C CA . ALA A 1 166 ? -5.406 -6.495 6.004 1.00 93.56 166 ALA A CA 1
ATOM 1274 C C . ALA A 1 166 ? -5.341 -6.070 4.526 1.00 93.56 166 ALA A C 1
ATOM 1276 O O . ALA A 1 166 ? -5.536 -6.899 3.637 1.00 93.56 166 ALA A O 1
ATOM 1277 N N . GLU A 1 167 ? -4.992 -4.815 4.242 1.00 92.81 167 GLU A N 1
ATOM 1278 C CA . GLU A 1 167 ? -4.821 -4.304 2.881 1.00 92.81 167 GLU A CA 1
ATOM 1279 C C . GLU A 1 167 ? -3.698 -5.026 2.125 1.00 92.81 167 GLU A C 1
ATOM 1281 O O . GLU A 1 167 ? -3.909 -5.453 0.990 1.00 92.81 167 GLU A O 1
ATOM 1286 N N . SER A 1 168 ? -2.530 -5.234 2.744 1.00 89.50 168 SER A N 1
ATOM 1287 C CA . SER A 1 168 ? -1.401 -5.941 2.123 1.00 89.50 168 SER A CA 1
ATOM 1288 C C . SER A 1 168 ? -1.731 -7.410 1.845 1.00 89.50 168 SER A C 1
ATOM 1290 O O . SER A 1 168 ? -1.286 -7.968 0.839 1.00 89.50 168 SER A O 1
ATOM 1292 N N . PHE A 1 169 ? -2.555 -8.044 2.685 1.00 91.44 169 PHE A N 1
ATOM 1293 C CA . PHE A 1 169 ? -3.097 -9.372 2.403 1.00 91.44 169 PHE A CA 1
ATOM 1294 C C . PHE A 1 169 ? -4.052 -9.359 1.199 1.00 91.44 169 PHE A C 1
ATOM 1296 O O . PHE A 1 169 ? -3.861 -10.140 0.267 1.00 91.44 169 PHE A O 1
ATOM 1303 N N . LEU A 1 170 ? -5.024 -8.444 1.170 1.00 90.69 170 LEU A N 1
ATOM 1304 C CA . LEU A 1 170 ? -5.999 -8.318 0.079 1.00 90.69 170 LEU A CA 1
ATOM 1305 C C . LEU A 1 170 ? -5.348 -7.931 -1.256 1.00 90.69 170 LEU A C 1
ATOM 1307 O O . LEU A 1 170 ? -5.758 -8.415 -2.308 1.00 90.69 170 LEU A O 1
ATOM 1311 N N . SER A 1 171 ? -4.300 -7.109 -1.220 1.00 87.81 171 SER A N 1
ATOM 1312 C CA . SER A 1 171 ? -3.507 -6.726 -2.392 1.00 87.81 171 SER A CA 1
ATOM 1313 C C . SER A 1 171 ? -2.930 -7.954 -3.104 1.00 87.81 171 SER A C 1
ATOM 1315 O O . SER A 1 171 ? -3.030 -8.071 -4.321 1.00 87.81 171 SER A O 1
ATOM 1317 N N . ARG A 1 172 ? -2.426 -8.936 -2.342 1.00 86.88 172 ARG A N 1
ATOM 1318 C CA . ARG A 1 172 ? -1.889 -10.195 -2.889 1.00 86.88 172 ARG A CA 1
ATOM 1319 C C . ARG A 1 172 ? -2.955 -11.089 -3.521 1.00 86.88 172 ARG A C 1
ATOM 1321 O O . ARG A 1 172 ? -2.609 -11.924 -4.348 1.00 86.88 172 ARG A O 1
ATOM 1328 N N . ILE A 1 173 ? -4.211 -10.952 -3.102 1.00 87.12 173 ILE A N 1
ATOM 1329 C CA . ILE A 1 173 ? -5.346 -11.693 -3.669 1.00 87.12 173 ILE A CA 1
ATOM 1330 C C . ILE A 1 173 ? -5.810 -11.030 -4.967 1.00 87.12 173 ILE A C 1
ATOM 1332 O O . ILE A 1 173 ? -6.136 -11.718 -5.927 1.00 87.12 173 ILE A O 1
ATOM 1336 N N . ARG A 1 174 ? -5.830 -9.693 -5.006 1.00 79.25 174 ARG A N 1
ATOM 1337 C CA . ARG A 1 174 ? -6.333 -8.924 -6.151 1.00 79.25 174 ARG A CA 1
ATOM 1338 C C . ARG A 1 174 ? -5.460 -9.050 -7.409 1.00 79.25 174 ARG A C 1
ATOM 1340 O O . ARG A 1 174 ? -5.993 -8.889 -8.505 1.00 79.25 174 ARG A O 1
ATOM 1347 N N . GLY A 1 175 ? -4.169 -9.346 -7.242 1.00 61.78 175 GLY A N 1
ATOM 1348 C CA . GLY A 1 175 ? -3.174 -9.368 -8.321 1.00 61.78 175 GLY A CA 1
ATOM 1349 C C . GLY A 1 175 ? -2.371 -8.080 -8.385 1.00 61.78 175 GLY A C 1
ATOM 1350 O O . GLY A 1 175 ? -2.989 -6.999 -8.523 1.00 61.78 175 GLY A O 1
#